Protein AF-A0AAI9ULB0-F1 (afdb_monomer)

Organism: NCBI:txid1209917

pLDDT: mean 79.3, std 17.32, range [38.88, 96.94]

Foldseek 3Di:
DQALVNLLVVLVLVQFPDDDPDPVSVVVVVCVCQVCQCVVCVPDCSNPDRPCVPCVLVVVLVVCVRLVHDSPQDPDPVCVVVPDDDPVSCPCVVVRSCVVRPVVSVCVSVVSSVVSVPPD

Radius of gyration: 18.08 Å; Cα contacts (8 Å, |Δi|>4): 73; chains: 1; bounding box: 47×28×48 Å

Solvent-accessible surface area (backbone atoms only — not comparable to full-atom values): 7164 Å² total; per-residue (Å²): 133,83,48,57,68,54,55,39,51,52,46,56,58,73,66,42,74,53,73,80,90,44,74,63,55,50,52,51,52,52,50,52,55,50,54,48,30,30,69,75,30,72,90,61,54,15,78,83,42,77,61,51,92,79,41,45,65,66,52,52,41,50,56,32,49,29,50,67,40,84,71,81,59,56,98,40,74,66,44,65,75,74,47,85,90,53,79,76,54,56,64,60,52,69,60,53,41,38,67,77,59,40,63,67,56,52,50,51,44,51,46,54,36,54,63,57,65,68,81,124

Mean predicted aligned error: 9.44 Å

Structure (mmCIF, N/CA/C/O backbone):
data_AF-A0AAI9ULB0-F1
#
_entry.id   AF-A0AAI9ULB0-F1
#
loop_
_atom_site.group_PDB
_atom_site.id
_atom_site.type_symbol
_atom_site.label_atom_id
_atom_site.label_alt_id
_atom_site.label_comp_id
_atom_site.label_asym_id
_atom_site.label_entity_id
_atom_site.label_seq_id
_atom_site.pdbx_PDB_ins_code
_atom_site.Cartn_x
_atom_site.Cartn_y
_atom_site.Cartn_z
_atom_site.occupancy
_atom_site.B_iso_or_equiv
_atom_site.auth_seq_id
_atom_site.auth_comp_id
_atom_site.auth_asym_id
_atom_site.auth_atom_id
_atom_site.pdbx_PDB_model_num
ATOM 1 N N . MET A 1 1 ? -17.373 -2.612 -31.919 1.00 40.62 1 MET A N 1
ATOM 2 C CA . MET A 1 1 ? -18.419 -3.135 -31.022 1.00 40.62 1 MET A CA 1
ATOM 3 C C . MET A 1 1 ? -17.726 -3.369 -29.692 1.00 40.62 1 MET A C 1
ATOM 5 O O . MET A 1 1 ? -16.927 -4.288 -29.609 1.00 40.62 1 MET A O 1
ATOM 9 N N . VAL A 1 2 ? -17.855 -2.422 -28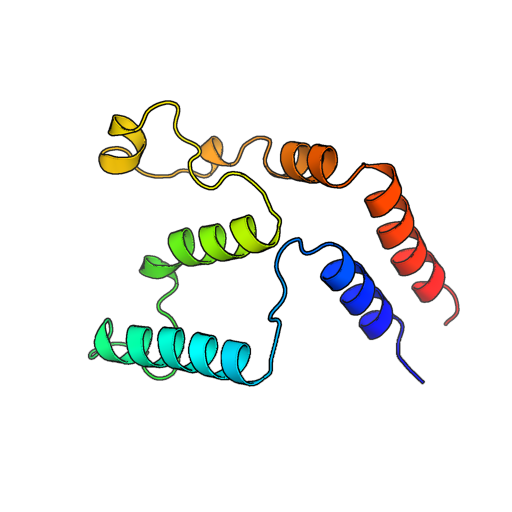.762 1.00 49.72 2 VAL A N 1
ATOM 10 C CA . VAL A 1 2 ? -17.223 -2.484 -27.432 1.00 49.72 2 VAL A CA 1
ATOM 11 C C . VAL A 1 2 ? -18.083 -3.438 -26.609 1.00 49.72 2 VAL A C 1
ATOM 13 O O . VAL A 1 2 ? -19.288 -3.216 -26.516 1.00 49.72 2 VAL A O 1
ATOM 16 N N . GLY A 1 3 ? -17.518 -4.554 -26.151 1.00 49.31 3 GLY A N 1
ATOM 17 C CA . GLY A 1 3 ? -18.297 -5.621 -25.517 1.00 49.31 3 GLY A CA 1
ATOM 18 C C . GLY A 1 3 ? -18.782 -5.212 -24.126 1.00 49.31 3 GLY A C 1
ATOM 19 O O . GLY A 1 3 ? -18.195 -4.338 -23.490 1.00 49.31 3 GLY A O 1
ATOM 20 N N . SER A 1 4 ? -19.810 -5.877 -23.592 1.00 48.72 4 SER A N 1
ATOM 21 C CA . SER A 1 4 ? -20.329 -5.589 -22.240 1.00 48.72 4 SER A CA 1
ATOM 22 C C . SER A 1 4 ? -19.263 -5.649 -21.134 1.00 48.72 4 SER A C 1
ATOM 24 O O . SER A 1 4 ? -19.361 -4.958 -20.122 1.00 48.72 4 SER A O 1
ATOM 26 N N . ARG A 1 5 ? -18.196 -6.432 -21.345 1.00 53.28 5 ARG A N 1
AT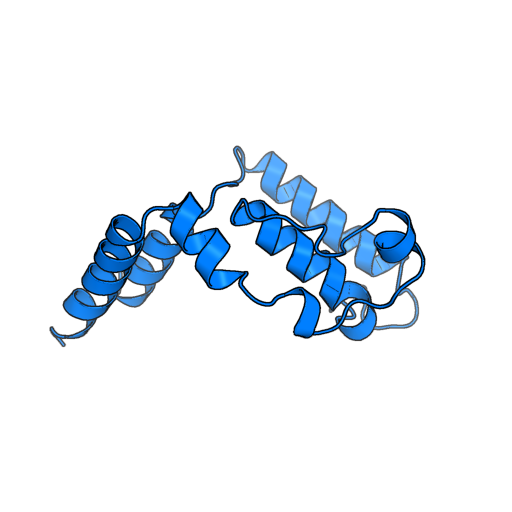OM 27 C CA . ARG A 1 5 ? -17.035 -6.526 -20.443 1.00 53.28 5 ARG A CA 1
ATOM 28 C C . ARG A 1 5 ? -16.182 -5.253 -20.451 1.00 53.28 5 ARG A C 1
ATOM 30 O O . ARG A 1 5 ? -15.710 -4.842 -19.397 1.00 53.28 5 ARG A O 1
ATOM 37 N N . ASP A 1 6 ? -16.044 -4.609 -21.606 1.00 51.31 6 ASP A N 1
ATOM 38 C CA . ASP A 1 6 ? -15.286 -3.364 -21.760 1.00 51.31 6 ASP A CA 1
ATOM 39 C C . ASP A 1 6 ? -16.028 -2.186 -21.107 1.00 51.31 6 ASP A C 1
ATOM 41 O O . ASP A 1 6 ? -15.409 -1.307 -20.511 1.00 51.31 6 ASP A O 1
ATOM 45 N N . LEU A 1 7 ? -17.366 -2.199 -21.150 1.00 50.16 7 LEU A N 1
ATOM 46 C CA . LEU A 1 7 ? -18.213 -1.213 -20.468 1.00 50.16 7 LEU A CA 1
ATOM 47 C C . LEU A 1 7 ? -18.171 -1.370 -18.943 1.00 50.16 7 LEU A C 1
ATOM 49 O O . LEU A 1 7 ? -18.111 -0.373 -18.224 1.00 50.16 7 LEU A O 1
ATOM 53 N N . ALA A 1 8 ? -18.153 -2.610 -18.446 1.00 54.09 8 ALA A N 1
ATOM 54 C CA . ALA A 1 8 ? -17.999 -2.891 -17.020 1.00 54.09 8 ALA A CA 1
ATOM 55 C C . ALA A 1 8 ? -16.643 -2.428 -16.478 1.00 54.09 8 ALA A C 1
ATOM 57 O O . ALA A 1 8 ? -16.554 -1.838 -15.401 1.00 54.09 8 ALA A O 1
ATOM 58 N N . PHE A 1 9 ? -15.591 -2.662 -17.259 1.00 52.94 9 PHE A N 1
ATOM 59 C CA . PHE A 1 9 ? -14.239 -2.241 -16.934 1.00 52.94 9 PHE A CA 1
ATOM 60 C C . PHE A 1 9 ? -14.093 -0.713 -16.955 1.00 52.94 9 PHE A C 1
ATOM 62 O O . PHE A 1 9 ? -13.558 -0.138 -16.011 1.00 52.94 9 PHE A O 1
ATOM 69 N N . ALA A 1 10 ? -14.657 -0.040 -17.963 1.00 55.69 10 ALA A N 1
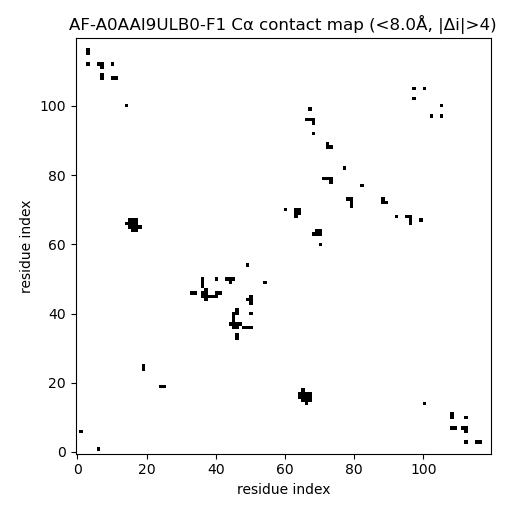ATOM 70 C CA . ALA A 1 10 ? -14.689 1.421 -18.026 1.00 55.69 10 ALA A CA 1
ATOM 71 C C . ALA A 1 10 ? -15.459 2.047 -16.846 1.00 55.69 10 ALA A C 1
ATOM 73 O O . ALA A 1 10 ? -15.027 3.062 -16.304 1.00 55.69 10 ALA A O 1
ATOM 74 N N . GLY A 1 11 ? -16.558 1.417 -16.409 1.00 59.03 11 GLY A N 1
ATOM 75 C CA . GLY A 1 11 ? -17.324 1.842 -15.235 1.00 59.03 11 GLY A CA 1
ATOM 76 C C . GLY A 1 11 ? -16.532 1.742 -13.928 1.00 59.03 11 GLY A C 1
ATOM 77 O O . GLY A 1 11 ? -16.537 2.686 -13.144 1.00 59.03 11 GLY A O 1
ATOM 78 N N . MET A 1 12 ? -15.790 0.651 -13.710 1.00 61.44 12 MET A N 1
ATOM 79 C CA . MET A 1 12 ? -14.901 0.537 -12.541 1.00 61.44 12 MET A CA 1
ATOM 80 C C . MET A 1 12 ? -13.745 1.541 -12.583 1.00 61.44 12 MET A C 1
ATOM 82 O O . MET A 1 12 ? -13.421 2.140 -11.562 1.00 61.44 12 MET A O 1
ATOM 86 N N . ILE A 1 13 ? -13.142 1.774 -13.751 1.00 62.53 13 ILE A N 1
ATOM 87 C CA . ILE A 1 13 ? -12.063 2.765 -13.888 1.00 62.53 13 ILE A CA 1
ATOM 88 C C . ILE A 1 13 ? -12.566 4.175 -13.569 1.00 62.53 13 ILE A C 1
ATOM 90 O O . ILE A 1 13 ? -11.848 4.941 -12.936 1.00 62.53 13 ILE A O 1
ATOM 94 N N . SER A 1 14 ? -13.807 4.513 -13.938 1.00 62.41 14 SER A N 1
ATOM 95 C CA . SER A 1 14 ? -14.395 5.815 -13.590 1.00 62.41 14 SER A CA 1
ATOM 96 C C . SER A 1 14 ? -14.646 6.020 -12.091 1.00 62.41 14 SER A C 1
ATOM 98 O O . SER A 1 14 ? -14.954 7.135 -11.691 1.00 62.41 14 SER A O 1
ATOM 100 N N . THR A 1 15 ? -14.502 4.969 -11.276 1.00 71.06 15 THR A N 1
ATOM 101 C CA . THR A 1 15 ? -14.606 5.035 -9.808 1.00 71.06 15 THR A CA 1
ATOM 102 C C . THR A 1 15 ? -13.251 5.046 -9.098 1.00 71.06 15 THR A C 1
ATOM 104 O O . THR A 1 15 ? -13.215 4.912 -7.881 1.00 71.06 15 THR A O 1
ATOM 107 N N . LEU A 1 16 ? -12.140 5.150 -9.838 1.00 81.25 16 LEU A N 1
ATOM 108 C CA . LEU A 1 16 ? -10.814 5.323 -9.247 1.00 81.25 16 LEU A CA 1
ATOM 109 C C . LEU A 1 16 ? -10.545 6.805 -8.983 1.00 81.25 16 LEU A C 1
ATOM 111 O O . LEU A 1 16 ? -10.669 7.636 -9.882 1.00 81.25 16 LEU A O 1
ATOM 115 N N . ASP A 1 17 ? -10.100 7.107 -7.769 1.00 85.75 17 ASP A N 1
ATOM 116 C CA . ASP A 1 17 ? -9.732 8.457 -7.340 1.00 85.75 17 ASP A CA 1
ATOM 117 C C . ASP A 1 17 ? -8.355 8.879 -7.866 1.00 85.75 17 ASP A C 1
ATOM 119 O O . ASP A 1 17 ? -8.072 10.071 -8.022 1.00 85.75 17 ASP A O 1
ATOM 123 N N . ARG A 1 18 ? -7.485 7.908 -8.172 1.00 85.94 18 ARG A N 1
ATOM 124 C CA . ARG A 1 18 ? -6.178 8.145 -8.794 1.00 85.94 18 ARG A CA 1
ATOM 125 C C . ARG A 1 18 ? -6.097 7.448 -10.142 1.00 85.94 18 ARG A C 1
ATOM 127 O O . ARG A 1 18 ? -6.237 6.233 -10.244 1.00 85.94 18 ARG A O 1
ATOM 134 N N . LEU A 1 19 ? -5.790 8.234 -11.167 1.00 87.25 19 LEU A N 1
ATOM 135 C CA . LEU A 1 19 ? -5.466 7.759 -12.506 1.00 87.25 19 LEU A CA 1
ATOM 136 C C . LEU A 1 19 ? -4.174 8.428 -12.981 1.00 87.25 19 LEU A C 1
ATOM 138 O O . LEU A 1 19 ? -3.921 9.581 -12.615 1.00 87.25 19 LEU A O 1
ATOM 142 N N . PRO A 1 20 ? -3.367 7.736 -13.801 1.00 88.75 20 PRO A N 1
ATOM 143 C CA . PRO A 1 20 ? -2.189 8.343 -14.394 1.00 88.75 20 PRO A CA 1
ATOM 144 C C . PRO A 1 20 ? -2.593 9.513 -15.295 1.00 88.75 20 PRO A C 1
ATOM 146 O O . PRO A 1 20 ? -3.563 9.447 -16.052 1.00 88.75 20 PRO A O 1
ATOM 149 N N . THR A 1 21 ? -1.817 10.587 -15.231 1.00 90.44 21 THR A N 1
ATOM 150 C CA . THR A 1 21 ? -2.063 11.828 -15.977 1.00 90.44 21 THR A CA 1
ATOM 151 C C . THR A 1 21 ? -1.359 11.862 -17.333 1.00 90.44 21 THR A C 1
ATOM 153 O O . THR A 1 21 ? -1.674 12.708 -18.172 1.00 90.44 21 THR A O 1
ATOM 156 N N . SER A 1 22 ? -0.400 10.957 -17.565 1.00 95.25 22 SER A N 1
ATOM 157 C CA . SER A 1 22 ? 0.375 10.873 -18.806 1.00 95.25 22 SER A CA 1
ATOM 158 C C . SER A 1 22 ? 0.972 9.483 -19.042 1.00 95.25 22 SER A C 1
ATOM 160 O O . SER A 1 22 ? 1.221 8.734 -18.099 1.00 95.25 22 SER A O 1
ATOM 162 N N . ASP A 1 23 ? 1.302 9.175 -20.298 1.00 96.00 23 ASP A N 1
ATOM 163 C CA . ASP A 1 23 ? 2.004 7.935 -20.673 1.00 96.00 23 ASP A CA 1
ATOM 164 C C . ASP A 1 23 ? 3.387 7.811 -20.011 1.00 96.00 23 ASP A C 1
ATOM 166 O O . ASP A 1 23 ? 3.868 6.705 -19.745 1.00 96.00 23 ASP A O 1
ATOM 170 N N . GLN A 1 24 ? 4.032 8.946 -19.722 1.00 96.94 24 GLN A N 1
ATOM 171 C CA . GLN A 1 24 ? 5.310 8.967 -19.016 1.00 96.94 24 GLN A CA 1
ATOM 172 C C . GLN A 1 24 ? 5.147 8.492 -17.571 1.00 96.94 24 GLN A C 1
ATOM 174 O O . GLN A 1 24 ? 5.933 7.667 -17.123 1.00 96.94 24 GLN A O 1
ATOM 179 N N . GLU A 1 25 ? 4.107 8.950 -16.870 1.00 94.88 25 GLU A N 1
ATOM 180 C CA . GLU A 1 25 ? 3.812 8.521 -15.497 1.00 94.88 25 GLU A CA 1
ATOM 181 C C . GLU A 1 25 ? 3.557 7.010 -15.430 1.00 94.88 25 GLU A C 1
ATOM 183 O O . GLU A 1 25 ? 4.112 6.327 -14.571 1.00 94.88 25 GLU A O 1
ATOM 188 N N . ILE A 1 26 ? 2.809 6.474 -16.401 1.00 94.75 26 ILE A N 1
ATOM 189 C CA . ILE A 1 26 ? 2.587 5.027 -16.546 1.00 94.75 26 ILE A CA 1
ATOM 190 C C . ILE A 1 26 ? 3.923 4.298 -16.719 1.00 94.75 26 ILE A C 1
ATOM 192 O O . ILE A 1 26 ? 4.192 3.300 -16.051 1.00 94.75 26 ILE A O 1
ATOM 196 N N . THR A 1 27 ? 4.771 4.794 -17.620 1.00 96.75 27 THR A N 1
ATOM 197 C CA . THR A 1 27 ? 6.073 4.183 -17.908 1.00 96.75 27 THR A CA 1
ATOM 198 C C . THR A 1 27 ? 6.983 4.206 -16.682 1.00 96.75 27 THR A C 1
ATOM 200 O O . THR A 1 27 ? 7.624 3.199 -16.378 1.00 96.75 27 THR A O 1
ATOM 203 N N . ASP A 1 28 ? 7.016 5.321 -15.955 1.00 96.12 28 ASP A N 1
ATOM 204 C CA . ASP A 1 28 ? 7.837 5.492 -14.759 1.00 96.12 28 ASP A CA 1
ATOM 205 C C . ASP A 1 28 ? 7.378 4.566 -13.626 1.00 96.12 28 ASP A C 1
ATOM 207 O O . ASP A 1 28 ? 8.214 3.919 -12.993 1.00 96.12 28 ASP A O 1
ATOM 211 N N . GLU A 1 29 ? 6.067 4.434 -13.405 1.00 93.31 29 GLU A N 1
ATOM 212 C CA . GLU A 1 29 ? 5.500 3.534 -12.394 1.00 93.31 29 GLU A CA 1
ATOM 213 C C . GLU A 1 29 ? 5.799 2.063 -12.732 1.00 93.31 29 GLU A C 1
ATOM 215 O O . GLU A 1 29 ? 6.300 1.315 -11.885 1.00 93.31 29 GLU A O 1
ATOM 220 N N . ILE A 1 30 ? 5.617 1.658 -13.995 1.00 93.00 30 ILE A N 1
ATOM 221 C CA . ILE A 1 30 ? 5.982 0.313 -14.471 1.00 93.00 30 ILE A CA 1
ATOM 222 C C . ILE A 1 30 ? 7.476 0.050 -14.256 1.00 93.00 30 ILE A C 1
ATOM 224 O O . ILE A 1 30 ? 7.861 -0.995 -13.719 1.00 93.00 30 ILE A O 1
ATOM 228 N N . MET A 1 31 ? 8.338 0.982 -14.664 1.00 94.69 31 MET A N 1
ATOM 229 C CA . MET A 1 31 ? 9.784 0.830 -14.517 1.00 94.69 31 MET A CA 1
ATOM 230 C C . MET A 1 31 ? 10.190 0.747 -13.046 1.00 94.69 31 MET A C 1
ATOM 232 O O . MET A 1 31 ? 10.986 -0.120 -12.685 1.00 94.69 31 MET A O 1
ATOM 236 N N . LEU A 1 32 ? 9.612 1.579 -12.179 1.00 92.94 32 LEU A N 1
ATOM 237 C CA . LEU A 1 32 ? 9.889 1.559 -10.747 1.00 92.94 32 LEU A CA 1
ATOM 238 C C . LEU A 1 32 ? 9.562 0.193 -10.134 1.00 92.94 32 LEU A C 1
ATOM 240 O O . LEU A 1 32 ? 10.431 -0.416 -9.508 1.00 92.94 32 LEU A O 1
ATOM 244 N N . HIS A 1 33 ? 8.346 -0.317 -10.341 1.00 88.88 33 HIS A N 1
ATOM 245 C CA . HIS A 1 33 ? 7.913 -1.577 -9.7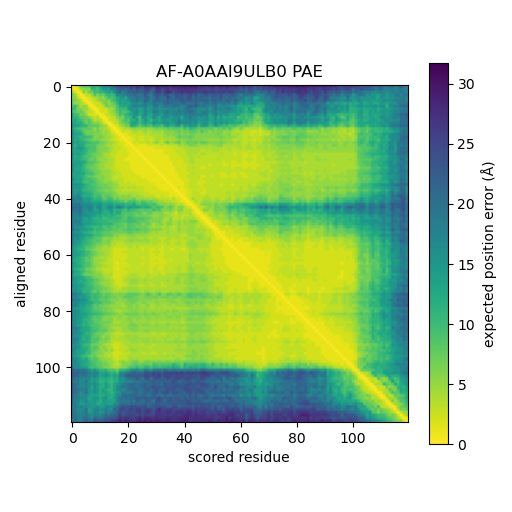34 1.00 88.88 33 HIS A CA 1
ATOM 246 C C . HIS A 1 33 ? 8.657 -2.793 -10.300 1.00 88.88 33 HIS A C 1
ATOM 248 O O . HIS A 1 33 ? 9.052 -3.682 -9.540 1.00 88.88 33 HIS A O 1
ATOM 254 N N . THR A 1 34 ? 8.919 -2.820 -11.610 1.00 88.62 34 THR A N 1
ATOM 255 C CA . THR A 1 34 ? 9.655 -3.928 -12.246 1.00 88.62 34 THR A CA 1
ATOM 256 C C . THR A 1 34 ? 11.129 -3.960 -11.835 1.00 88.62 34 THR A C 1
ATOM 258 O O . THR A 1 34 ? 11.645 -5.024 -11.485 1.00 88.62 34 THR A O 1
ATOM 261 N N . GLN A 1 35 ? 11.821 -2.811 -11.809 1.00 91.50 35 GLN A N 1
ATOM 262 C CA . GLN A 1 35 ? 13.219 -2.766 -11.365 1.00 91.50 35 GLN A CA 1
ATOM 263 C C . GLN A 1 35 ? 13.349 -3.038 -9.863 1.00 91.50 35 GLN A C 1
ATOM 265 O O . GLN A 1 35 ? 14.270 -3.745 -9.448 1.00 91.50 35 GLN A O 1
ATOM 270 N N . TRP A 1 36 ? 12.410 -2.541 -9.052 1.00 88.50 36 TRP A N 1
ATOM 271 C CA . TRP A 1 36 ? 12.374 -2.824 -7.619 1.00 88.50 36 TRP A CA 1
ATOM 272 C C . TRP A 1 36 ? 12.257 -4.324 -7.333 1.00 88.50 36 TRP A C 1
ATOM 274 O O . TRP A 1 36 ? 13.071 -4.867 -6.581 1.00 88.50 36 TRP A O 1
ATOM 284 N N . GLY A 1 37 ? 11.302 -5.009 -7.975 1.00 86.00 37 GLY A N 1
ATOM 285 C CA . GLY A 1 37 ? 11.124 -6.458 -7.838 1.00 86.00 37 GLY A CA 1
ATOM 286 C C . GLY A 1 37 ? 12.388 -7.233 -8.215 1.00 86.00 37 GLY A C 1
ATOM 287 O O . GLY A 1 37 ? 12.859 -8.077 -7.446 1.00 86.00 37 GLY A O 1
ATOM 288 N N . LYS A 1 38 ? 13.011 -6.866 -9.341 1.00 87.56 38 LYS A N 1
ATOM 289 C CA . LYS A 1 38 ? 14.256 -7.478 -9.821 1.00 87.56 38 LYS A CA 1
ATOM 290 C C . LYS A 1 38 ? 15.404 -7.364 -8.816 1.00 87.56 38 LYS A C 1
ATOM 292 O O . LYS A 1 38 ? 16.149 -8.324 -8.631 1.00 87.56 38 LYS A O 1
ATOM 297 N N . TRP A 1 39 ? 15.579 -6.206 -8.180 1.00 89.31 39 TRP A N 1
ATOM 298 C CA . TRP A 1 39 ? 16.685 -5.986 -7.239 1.00 89.31 39 TRP A CA 1
ATOM 299 C C . TRP A 1 39 ? 16.426 -6.541 -5.844 1.00 89.31 39 TRP A C 1
ATOM 301 O O . TRP A 1 39 ? 17.369 -6.957 -5.172 1.00 89.31 39 TRP A O 1
ATOM 311 N N . ARG A 1 40 ? 15.170 -6.549 -5.397 1.00 87.19 40 ARG A N 1
ATOM 312 C CA . ARG A 1 40 ? 14.799 -7.011 -4.056 1.00 87.19 40 ARG A CA 1
ATOM 313 C C . ARG A 1 40 ? 14.739 -8.533 -3.949 1.00 87.19 40 ARG A C 1
ATOM 315 O O . ARG A 1 40 ? 15.036 -9.069 -2.883 1.00 87.19 40 ARG A O 1
ATOM 322 N N . TYR A 1 41 ? 14.431 -9.219 -5.049 1.00 85.31 41 TYR A N 1
ATOM 323 C CA . TYR A 1 41 ? 14.311 -10.679 -5.103 1.00 85.31 41 TYR A CA 1
ATOM 324 C C . TYR A 1 41 ? 15.279 -11.310 -6.122 1.00 85.31 41 TYR A C 1
ATOM 326 O O . TYR A 1 41 ? 14.840 -12.028 -7.022 1.00 85.31 41 TYR A O 1
ATOM 334 N N . PRO A 1 42 ? 16.606 -11.094 -5.988 1.00 79.81 42 PRO A N 1
ATOM 335 C CA . PRO A 1 42 ? 17.591 -11.505 -6.993 1.00 79.81 42 PRO A CA 1
ATOM 336 C C . PRO A 1 42 ? 17.748 -13.029 -7.115 1.00 79.81 42 PRO A C 1
ATOM 338 O O . PRO A 1 42 ? 18.202 -13.517 -8.144 1.00 79.81 42 PRO A O 1
ATOM 341 N N . CYS A 1 43 ? 17.386 -13.778 -6.069 1.00 79.38 43 CYS A N 1
ATOM 342 C CA . CYS A 1 43 ? 17.455 -15.243 -6.032 1.00 79.38 43 CYS A CA 1
ATOM 343 C C . CYS A 1 43 ? 16.089 -15.920 -6.244 1.00 79.38 43 CYS A C 1
ATOM 345 O O . CYS A 1 43 ? 15.991 -17.139 -6.122 1.00 79.38 43 CYS A O 1
ATOM 347 N N . GLY A 1 44 ? 15.034 -15.138 -6.486 1.00 75.69 44 GLY A N 1
ATOM 348 C CA . GLY A 1 44 ? 13.681 -15.624 -6.744 1.00 75.69 44 GLY A CA 1
ATOM 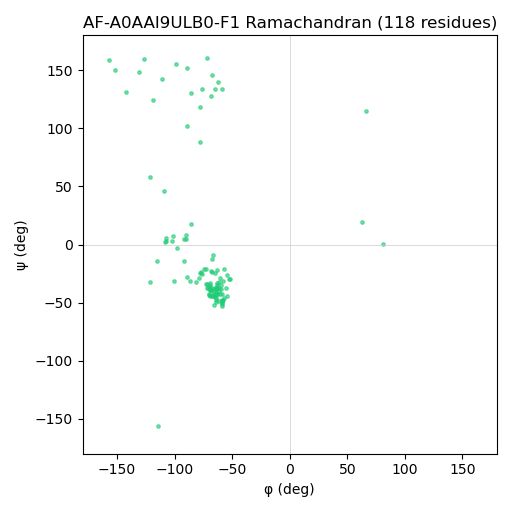349 C C . GLY A 1 44 ? 13.242 -15.306 -8.170 1.00 75.69 44 GLY A C 1
ATOM 350 O O . GLY A 1 44 ? 14.063 -15.071 -9.051 1.00 75.69 44 GLY A O 1
ATOM 351 N N . TYR A 1 45 ? 11.931 -15.239 -8.382 1.00 77.50 45 TYR A N 1
ATOM 352 C CA . TYR A 1 45 ? 11.350 -14.856 -9.670 1.00 77.50 45 TYR A CA 1
ATOM 353 C C . TYR A 1 45 ? 11.203 -13.340 -9.833 1.00 77.50 45 TYR A C 1
ATOM 355 O O . TYR A 1 45 ? 10.472 -12.913 -10.707 1.00 77.50 45 TYR A O 1
ATOM 363 N N . GLY A 1 46 ? 11.885 -12.503 -9.042 1.00 75.88 46 GLY A N 1
ATOM 364 C CA . GLY A 1 46 ? 11.633 -11.054 -8.992 1.00 75.88 46 GLY A CA 1
ATOM 365 C C . GLY A 1 46 ? 11.761 -10.296 -10.314 1.00 75.88 46 GLY A C 1
ATOM 366 O O . GLY A 1 46 ? 11.217 -9.203 -10.439 1.00 75.88 46 GLY A O 1
ATOM 367 N N . ALA A 1 47 ? 12.482 -10.856 -11.290 1.00 78.94 47 ALA A N 1
ATOM 368 C CA . ALA A 1 47 ? 12.586 -10.305 -12.639 1.00 78.94 47 ALA A CA 1
ATOM 369 C C . ALA A 1 47 ? 11.345 -10.580 -13.513 1.00 78.94 47 ALA A C 1
ATOM 371 O O . ALA A 1 47 ? 11.104 -9.829 -14.454 1.00 78.94 47 ALA A O 1
ATOM 372 N N . ASP A 1 48 ? 10.575 -11.621 -13.187 1.00 79.44 48 ASP A N 1
ATOM 373 C CA . ASP A 1 48 ? 9.484 -12.159 -14.008 1.00 79.44 48 ASP A CA 1
ATOM 374 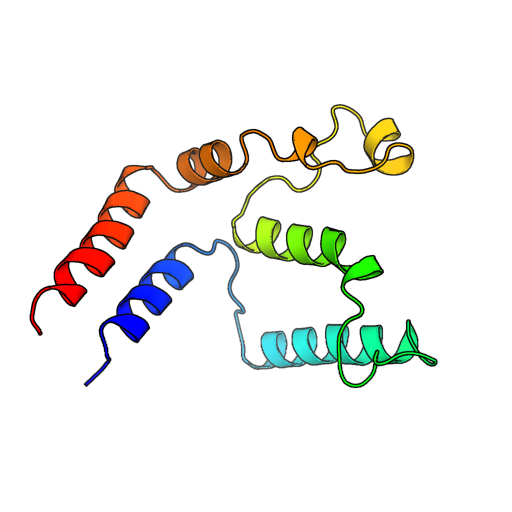C C . ASP A 1 48 ? 8.122 -12.142 -13.286 1.00 79.44 48 ASP A C 1
ATOM 376 O O . ASP A 1 48 ? 7.081 -11.979 -13.919 1.00 79.44 48 ASP A O 1
ATOM 380 N N . LEU A 1 49 ? 8.110 -12.308 -11.959 1.00 77.06 49 LEU A N 1
ATOM 381 C CA . LEU A 1 49 ? 6.924 -12.380 -11.111 1.00 77.06 49 LEU A CA 1
ATOM 382 C C . LEU A 1 49 ? 7.172 -11.672 -9.762 1.00 77.06 49 LEU A C 1
ATOM 384 O O . LEU A 1 49 ? 8.162 -11.968 -9.085 1.00 77.06 49 LEU A O 1
ATOM 388 N N . PRO A 1 50 ? 6.262 -10.786 -9.314 1.00 73.88 50 PRO A N 1
ATOM 389 C CA . PRO A 1 50 ? 6.328 -10.230 -7.969 1.00 73.88 50 PRO A CA 1
ATOM 390 C C . PRO A 1 50 ? 6.115 -11.323 -6.914 1.00 73.88 50 PRO A C 1
ATOM 392 O O . PRO A 1 50 ? 5.181 -12.124 -7.000 1.00 73.88 50 PRO A O 1
ATOM 395 N N . ASP A 1 51 ? 6.960 -11.336 -5.882 1.00 80.56 51 ASP A N 1
ATOM 396 C CA . ASP A 1 51 ? 6.822 -12.268 -4.764 1.00 80.56 51 ASP A CA 1
ATOM 397 C C . ASP A 1 51 ? 5.716 -11.797 -3.803 1.00 80.56 51 ASP A C 1
ATOM 399 O O . ASP A 1 51 ? 5.937 -11.046 -2.846 1.00 80.56 51 ASP A O 1
ATOM 403 N N . PHE A 1 52 ? 4.484 -12.219 -4.096 1.00 81.62 52 PHE A N 1
ATOM 404 C CA . PHE A 1 52 ? 3.277 -11.746 -3.413 1.00 81.62 52 PHE A CA 1
ATOM 405 C C . PHE A 1 52 ? 3.239 -12.088 -1.917 1.00 81.62 52 PHE A C 1
ATOM 407 O O . PHE A 1 52 ? 2.551 -11.411 -1.154 1.00 81.62 52 PHE A O 1
ATOM 414 N N . VAL A 1 53 ? 3.993 -13.098 -1.468 1.00 83.56 53 VAL A N 1
ATOM 415 C CA . VAL A 1 53 ? 4.081 -13.443 -0.038 1.00 83.56 53 VAL A CA 1
ATOM 416 C C . VAL A 1 53 ? 4.664 -12.280 0.767 1.00 83.56 53 VAL A C 1
ATOM 418 O O . VAL A 1 53 ? 4.266 -12.062 1.911 1.00 83.56 53 VAL A O 1
ATOM 421 N N . PHE A 1 54 ? 5.563 -11.502 0.163 1.00 83.25 54 PHE A N 1
ATOM 422 C CA . PHE A 1 54 ? 6.186 -10.343 0.797 1.00 83.25 54 PHE A CA 1
ATOM 423 C C . PHE A 1 54 ? 5.556 -9.014 0.365 1.00 83.25 54 PHE A C 1
ATOM 425 O O . PHE A 1 54 ? 5.511 -8.077 1.160 1.00 83.25 54 PHE A O 1
ATOM 432 N N . GLU A 1 55 ? 5.056 -8.934 -0.868 1.00 86.44 55 GLU A N 1
ATOM 433 C CA . GLU A 1 55 ? 4.543 -7.691 -1.461 1.00 86.44 55 GLU A CA 1
ATOM 434 C C . GLU A 1 55 ? 3.012 -7.549 -1.372 1.00 86.44 55 GLU A C 1
ATOM 436 O O . GLU A 1 55 ? 2.461 -6.518 -1.753 1.00 86.44 55 GLU A O 1
ATOM 441 N N . GLY A 1 56 ? 2.296 -8.544 -0.838 1.00 88.88 56 GLY A N 1
ATOM 442 C CA . GLY A 1 56 ? 0.831 -8.539 -0.819 1.00 88.88 56 GLY A CA 1
ATOM 443 C C . GLY A 1 56 ? 0.228 -7.333 -0.091 1.00 88.88 56 GLY A C 1
ATOM 444 O O . GLY A 1 56 ? -0.648 -6.662 -0.628 1.00 88.88 56 GLY A O 1
ATOM 445 N N . LEU A 1 57 ? 0.721 -7.011 1.109 1.00 90.75 57 LEU A N 1
ATOM 446 C CA . LEU A 1 57 ? 0.233 -5.861 1.877 1.00 90.75 57 LEU A CA 1
ATOM 447 C C . LEU A 1 57 ? 0.539 -4.503 1.207 1.00 90.75 57 LEU A C 1
ATOM 449 O O . LEU A 1 57 ? -0.396 -3.722 1.040 1.00 90.75 57 LEU A O 1
ATOM 453 N N . PRO A 1 58 ? 1.788 -4.184 0.801 1.00 89.44 58 PRO A N 1
ATOM 454 C CA . PRO A 1 58 ? 2.062 -2.918 0.120 1.00 89.44 58 PRO A CA 1
ATOM 455 C C . PRO A 1 58 ? 1.339 -2.796 -1.229 1.00 89.44 58 PRO A C 1
ATOM 457 O O . PRO A 1 58 ? 0.901 -1.698 -1.568 1.00 89.44 58 PRO A O 1
ATOM 460 N N . TYR A 1 59 ? 1.141 -3.899 -1.960 1.00 90.19 59 TYR A N 1
ATOM 461 C CA . TYR A 1 59 ? 0.347 -3.902 -3.189 1.00 90.19 59 TYR A CA 1
ATOM 462 C C . TYR A 1 59 ? -1.123 -3.555 -2.923 1.00 90.19 59 TYR A C 1
ATOM 464 O O . TYR A 1 59 ? -1.674 -2.666 -3.568 1.00 90.19 59 TYR A O 1
ATOM 472 N N . VAL A 1 60 ? -1.748 -4.189 -1.927 1.00 91.88 60 VAL A N 1
ATOM 473 C CA . VAL A 1 60 ? -3.130 -3.866 -1.532 1.00 91.88 60 VAL A CA 1
ATOM 474 C C . VAL A 1 60 ? -3.243 -2.414 -1.058 1.00 91.88 60 VAL A C 1
ATOM 476 O O . VAL A 1 60 ? -4.186 -1.726 -1.438 1.00 91.88 60 VAL A O 1
ATOM 479 N N . ASN A 1 61 ? -2.261 -1.906 -0.307 1.00 93.19 61 ASN A N 1
ATOM 480 C CA . ASN A 1 61 ? -2.243 -0.507 0.125 1.00 93.19 61 ASN A CA 1
ATOM 481 C C . ASN A 1 61 ? -2.153 0.479 -1.049 1.00 93.19 61 ASN A C 1
ATOM 483 O O . ASN A 1 61 ? -2.732 1.559 -0.975 1.00 93.19 61 ASN A O 1
ATOM 487 N N . MET A 1 62 ? -1.436 0.139 -2.122 1.00 92.00 62 MET A N 1
ATOM 488 C CA . MET A 1 62 ? -1.403 0.950 -3.342 1.00 92.00 62 MET A CA 1
ATOM 489 C C . MET A 1 62 ? -2.786 1.003 -4.000 1.00 92.00 62 MET A C 1
ATOM 491 O O . MET A 1 62 ? -3.297 2.095 -4.217 1.00 92.00 62 MET A O 1
ATOM 495 N N . LEU A 1 63 ? -3.440 -0.148 -4.190 1.00 91.19 63 LEU A N 1
ATOM 496 C CA . LEU A 1 63 ? -4.797 -0.204 -4.751 1.00 91.19 63 LEU A CA 1
ATOM 497 C C . LEU A 1 63 ? -5.813 0.567 -3.899 1.00 91.19 63 LEU A C 1
ATOM 499 O O . LEU A 1 63 ? -6.702 1.232 -4.417 1.00 91.19 63 LEU A O 1
ATOM 503 N N . MET A 1 64 ? -5.677 0.498 -2.577 1.00 92.94 64 MET A N 1
ATOM 504 C CA . MET A 1 64 ? -6.508 1.261 -1.650 1.00 92.94 64 MET A CA 1
ATOM 505 C C . MET A 1 64 ? -6.332 2.773 -1.809 1.00 92.94 64 MET A C 1
ATOM 507 O O . MET A 1 64 ? -7.316 3.502 -1.741 1.00 92.94 64 MET A O 1
ATOM 511 N N . LYS A 1 65 ? -5.109 3.252 -2.068 1.00 91.81 65 LYS A N 1
ATOM 512 C CA . LYS A 1 65 ? -4.885 4.670 -2.388 1.00 91.81 65 LYS A CA 1
ATOM 513 C C . LYS A 1 65 ? -5.543 5.062 -3.699 1.00 91.81 65 LYS A C 1
ATOM 515 O O . LYS A 1 65 ? -6.082 6.159 -3.780 1.00 91.81 65 LYS A O 1
ATOM 520 N N . ASP A 1 66 ? -5.522 4.176 -4.692 1.00 90.50 66 ASP A N 1
ATOM 521 C CA . ASP A 1 66 ? -6.181 4.439 -5.971 1.00 90.50 66 ASP A CA 1
ATOM 522 C C . ASP A 1 66 ? -7.714 4.489 -5.832 1.00 90.50 66 ASP A C 1
ATOM 524 O O . ASP A 1 66 ? -8.380 5.164 -6.610 1.00 90.50 66 ASP A O 1
ATOM 528 N N . LEU A 1 67 ? -8.258 3.839 -4.797 1.00 88.94 67 LEU A N 1
ATOM 529 C CA . LEU A 1 67 ? -9.662 3.899 -4.369 1.00 88.94 67 LEU A CA 1
ATOM 530 C C . LEU A 1 67 ? -9.949 4.990 -3.317 1.00 88.94 67 LEU A C 1
ATOM 532 O O . LEU A 1 67 ? -11.037 4.994 -2.745 1.00 88.94 67 LEU A O 1
ATOM 536 N N . GLY A 1 68 ? -8.965 5.827 -2.973 1.00 89.44 68 GLY A N 1
ATOM 537 C CA . GLY A 1 68 ? -9.111 6.921 -2.005 1.00 89.44 68 GLY A CA 1
ATOM 538 C C . GLY A 1 68 ? -9.460 6.517 -0.569 1.00 89.44 68 GLY A C 1
ATOM 539 O O . GLY A 1 68 ? -9.932 7.353 0.202 1.00 89.44 68 GLY A O 1
ATOM 540 N N . VAL A 1 69 ? -9.227 5.260 -0.181 1.00 92.88 69 VAL A N 1
ATOM 541 C CA . VAL A 1 69 ? -9.504 4.759 1.177 1.00 92.88 69 VAL A CA 1
ATOM 542 C C . VAL A 1 69 ? -8.250 4.727 2.054 1.00 92.88 69 VAL A C 1
ATOM 544 O O . VAL A 1 69 ? -7.117 4.644 1.573 1.00 92.88 69 VAL A O 1
ATOM 547 N N . GLU A 1 70 ? -8.444 4.786 3.371 1.00 93.12 70 GLU A N 1
ATOM 548 C CA . GLU A 1 70 ? -7.365 4.882 4.350 1.00 93.12 70 GLU A CA 1
ATOM 549 C C . GLU A 1 70 ? -6.534 3.593 4.413 1.00 93.12 70 GLU A C 1
ATOM 551 O O . GLU A 1 70 ? -7.045 2.487 4.629 1.00 93.12 70 GLU A O 1
ATOM 556 N N . THR A 1 71 ? -5.216 3.756 4.286 1.00 94.38 71 THR A N 1
ATOM 557 C CA . THR A 1 71 ? -4.244 2.651 4.300 1.00 94.38 71 THR A CA 1
ATOM 558 C C . THR A 1 71 ? -3.732 2.301 5.692 1.00 94.38 71 THR A C 1
ATOM 560 O O . THR A 1 71 ? -3.387 1.146 5.932 1.00 94.38 71 THR A O 1
ATOM 563 N N . HIS A 1 72 ? -3.698 3.262 6.617 1.00 94.50 72 HIS A N 1
ATOM 564 C CA . HIS A 1 72 ? -3.314 3.034 8.007 1.00 94.50 72 HIS A CA 1
ATOM 565 C C . HIS A 1 72 ? -4.540 2.656 8.827 1.00 94.50 72 HIS A C 1
ATOM 567 O O . HIS A 1 72 ? -5.364 3.499 9.183 1.00 94.50 72 HIS A O 1
ATOM 573 N N . ARG A 1 73 ? -4.680 1.363 9.113 1.00 94.69 73 ARG A N 1
ATOM 574 C CA . ARG A 1 73 ? -5.909 0.807 9.694 1.00 94.69 73 ARG A CA 1
ATOM 575 C C . ARG A 1 73 ? -5.777 0.401 11.158 1.00 94.69 73 ARG A C 1
ATOM 577 O O . ARG A 1 73 ? -6.730 -0.114 11.743 1.00 94.69 73 ARG A O 1
ATOM 584 N N . LYS A 1 74 ? -4.621 0.626 11.782 1.00 95.12 74 LYS A N 1
ATOM 585 C CA . LYS A 1 74 ? -4.415 0.410 13.217 1.00 95.12 74 LYS A CA 1
ATOM 586 C C . LYS A 1 74 ? -4.760 1.668 14.004 1.00 95.12 74 LYS A C 1
ATOM 588 O O . LYS A 1 74 ? -4.583 2.798 13.566 1.00 95.12 74 LYS A O 1
ATOM 593 N N . SER A 1 75 ? -5.182 1.470 15.248 1.00 92.12 75 SER A N 1
ATOM 594 C CA . SER A 1 75 ? -5.609 2.557 16.139 1.00 92.12 75 SER A CA 1
ATOM 595 C C . SER A 1 75 ? -4.485 3.503 16.577 1.00 92.12 75 SER A C 1
ATOM 597 O O . SER A 1 75 ? -4.757 4.553 17.156 1.00 92.12 75 SER A O 1
ATOM 599 N N . SER A 1 76 ? -3.217 3.144 16.352 1.00 95.19 76 SER A N 1
ATOM 600 C CA . SER A 1 76 ? -2.076 3.974 16.734 1.00 95.19 76 SER A CA 1
ATOM 601 C C . SER A 1 76 ? -0.871 3.749 15.830 1.00 95.19 76 SER A C 1
ATOM 603 O O . SER A 1 76 ? -0.609 2.632 15.385 1.00 95.19 76 SER A O 1
ATOM 605 N N . ARG A 1 77 ? -0.055 4.797 15.668 1.00 94.62 77 ARG A N 1
ATOM 606 C CA . ARG A 1 77 ? 1.215 4.730 14.927 1.00 94.62 77 ARG A CA 1
ATOM 607 C C . ARG A 1 77 ? 2.180 3.686 15.490 1.00 94.62 77 ARG A C 1
ATOM 609 O O . ARG A 1 77 ? 2.946 3.104 14.741 1.00 94.62 77 ARG A O 1
ATOM 616 N N . LEU A 1 78 ? 2.153 3.423 16.798 1.00 96.50 78 LEU A N 1
ATOM 617 C CA . LEU A 1 78 ? 3.013 2.388 17.373 1.00 96.50 78 LEU A CA 1
ATOM 618 C C . LEU A 1 78 ? 2.584 0.986 16.917 1.00 96.50 78 LEU A C 1
ATOM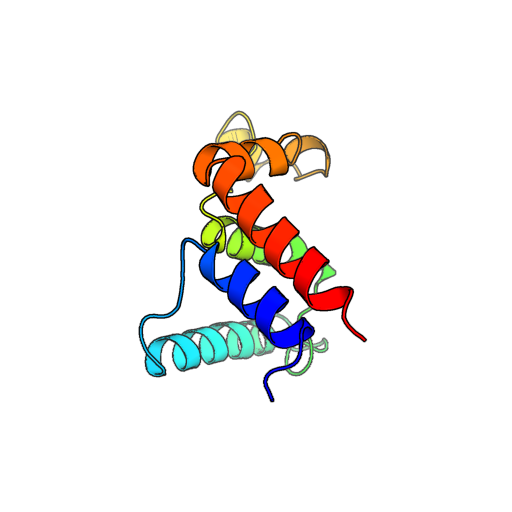 620 O O . LEU A 1 78 ? 3.440 0.158 16.618 1.00 96.50 78 LEU A O 1
ATOM 624 N N . GLN A 1 79 ? 1.278 0.724 16.829 1.00 95.75 79 GLN A N 1
ATOM 625 C CA . GLN A 1 79 ? 0.769 -0.553 16.324 1.00 95.75 79 GLN A CA 1
ATOM 626 C C . GLN A 1 79 ? 1.023 -0.720 14.826 1.00 95.75 79 GLN A C 1
ATOM 628 O O . GLN A 1 79 ? 1.344 -1.826 14.412 1.00 95.75 79 GLN A O 1
ATOM 633 N N . GLU A 1 80 ? 0.968 0.360 14.043 1.00 94.62 80 GLU A N 1
ATOM 634 C CA . GLU A 1 80 ? 1.368 0.345 12.625 1.00 94.62 80 GLU A CA 1
ATOM 635 C C . GLU A 1 80 ? 2.804 -0.160 12.425 1.00 94.62 80 GLU A C 1
ATOM 637 O O . GLU A 1 80 ? 3.083 -0.874 11.467 1.00 94.62 80 GLU A O 1
ATOM 642 N N . LEU A 1 81 ? 3.722 0.186 13.337 1.00 93.44 81 LEU A N 1
ATOM 643 C CA . LEU A 1 81 ? 5.122 -0.236 13.238 1.00 93.44 81 LEU A CA 1
ATOM 644 C C . LEU A 1 81 ? 5.402 -1.608 13.859 1.00 93.44 81 LEU A C 1
ATOM 646 O O . LEU A 1 81 ? 6.332 -2.287 13.435 1.00 93.44 81 LEU A O 1
ATOM 650 N N . THR A 1 82 ? 4.674 -1.988 14.909 1.00 95.75 82 THR A N 1
ATOM 651 C CA . THR A 1 82 ? 5.070 -3.119 15.770 1.00 95.75 82 THR A CA 1
ATOM 652 C C . THR A 1 82 ? 4.112 -4.303 15.737 1.00 95.75 82 THR A C 1
ATOM 654 O O . THR A 1 82 ? 4.466 -5.377 16.218 1.00 95.75 82 THR A O 1
ATOM 657 N N . SER A 1 83 ? 2.902 -4.137 15.197 1.00 94.88 83 SER A N 1
ATOM 658 C CA . SER A 1 83 ? 1.875 -5.181 15.173 1.00 94.88 83 SER A CA 1
ATOM 659 C C . SER A 1 83 ? 1.630 -5.689 13.751 1.00 94.88 83 SER A C 1
ATOM 661 O O . SER A 1 83 ? 1.615 -4.893 12.814 1.00 94.88 83 SER A O 1
ATOM 663 N N . PRO A 1 84 ? 1.386 -6.998 13.561 1.00 93.19 84 PRO A N 1
ATOM 664 C CA . PRO A 1 84 ? 1.074 -7.530 12.242 1.00 93.19 84 PRO A CA 1
ATOM 665 C C . PRO A 1 84 ? -0.289 -7.027 11.753 1.00 93.19 84 PRO A C 1
ATOM 667 O O . PRO A 1 84 ? -1.235 -6.876 12.536 1.00 93.19 84 PRO A O 1
ATOM 670 N N . TYR A 1 85 ? -0.398 -6.820 10.443 1.00 93.25 85 TYR A N 1
ATOM 671 C CA . TYR A 1 85 ? -1.680 -6.642 9.768 1.00 93.25 85 TYR A CA 1
ATOM 672 C C . TYR A 1 85 ? -2.387 -7.988 9.616 1.00 93.25 85 TYR A C 1
ATOM 674 O O . TYR A 1 85 ? -1.792 -8.986 9.214 1.00 93.25 85 TYR A O 1
ATOM 682 N N . LEU A 1 86 ? -3.670 -8.004 9.950 1.00 92.75 86 LEU A N 1
ATOM 683 C CA . LEU A 1 86 ? -4.556 -9.155 9.901 1.00 92.75 86 LEU A CA 1
ATOM 684 C C . LEU A 1 86 ? -5.803 -8.799 9.082 1.00 92.75 86 LEU A C 1
ATOM 686 O O . LEU A 1 86 ? -6.176 -7.628 9.004 1.00 92.75 86 LEU A O 1
ATOM 690 N N . PRO A 1 87 ? -6.539 -9.795 8.557 1.00 91.62 87 PRO A N 1
ATOM 691 C CA . PRO A 1 87 ? -7.799 -9.543 7.854 1.00 91.62 87 PRO A CA 1
ATOM 692 C C . PRO A 1 87 ? -8.804 -8.703 8.662 1.00 91.62 87 PRO A C 1
ATOM 694 O O . PRO A 1 87 ? -9.584 -7.943 8.097 1.00 91.62 87 PRO A O 1
ATOM 697 N N . ALA A 1 88 ? -8.768 -8.802 9.996 1.00 93.88 88 ALA A N 1
ATOM 698 C CA . ALA A 1 88 ? -9.642 -8.043 10.886 1.00 93.88 88 ALA A CA 1
ATOM 699 C C . ALA A 1 88 ? -9.421 -6.519 10.841 1.00 93.88 88 ALA A C 1
ATOM 701 O O . ALA A 1 88 ? -10.359 -5.784 11.150 1.00 93.88 88 ALA A O 1
ATOM 702 N N . ASP A 1 89 ? -8.231 -6.048 10.453 1.00 94.81 89 ASP A N 1
ATOM 703 C CA . ASP A 1 89 ? -7.921 -4.614 10.338 1.00 94.81 89 ASP A CA 1
ATOM 704 C C . ASP A 1 89 ? -8.603 -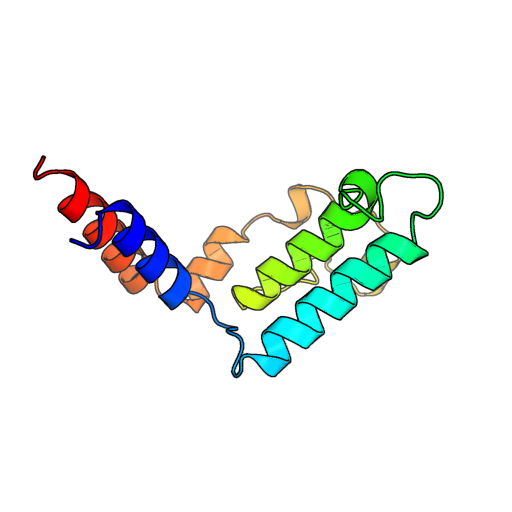3.969 9.119 1.00 94.81 89 ASP A C 1
ATOM 706 O O . ASP A 1 89 ? -8.847 -2.767 9.086 1.00 94.81 89 ASP A O 1
ATOM 710 N N . PHE A 1 90 ? -8.990 -4.778 8.130 1.00 93.56 90 PHE A N 1
ATOM 711 C CA . PHE A 1 90 ? -9.694 -4.335 6.922 1.00 93.56 90 PHE A CA 1
ATOM 712 C C . PHE A 1 90 ? -11.221 -4.357 7.075 1.00 93.56 90 PHE A C 1
ATOM 714 O O . PHE A 1 90 ? -11.958 -4.149 6.110 1.00 93.56 90 PHE A O 1
ATOM 721 N N . ARG A 1 91 ? -11.736 -4.603 8.288 1.00 93.94 91 ARG A N 1
ATOM 722 C CA . ARG A 1 91 ? -13.178 -4.552 8.548 1.00 93.94 91 ARG A CA 1
ATOM 723 C C . ARG A 1 91 ? -13.719 -3.155 8.218 1.00 93.94 91 ARG A C 1
ATOM 725 O O . ARG A 1 91 ? -13.137 -2.153 8.621 1.00 93.94 91 ARG A O 1
ATOM 732 N N . GLY A 1 92 ? -14.846 -3.113 7.507 1.00 93.38 92 GLY A N 1
ATOM 733 C CA . GLY A 1 92 ? -15.511 -1.867 7.116 1.00 93.38 92 GLY A CA 1
ATOM 734 C C . GLY A 1 92 ? -14.911 -1.173 5.890 1.00 93.38 92 GLY A C 1
ATOM 735 O O . GLY A 1 92 ? -15.447 -0.152 5.484 1.00 93.38 92 GLY A O 1
ATOM 736 N N . LEU A 1 93 ? -13.863 -1.728 5.263 1.00 92.31 93 LEU A N 1
ATOM 737 C CA . LEU A 1 93 ? -13.215 -1.142 4.079 1.00 92.31 93 LEU A CA 1
ATOM 738 C C . LEU A 1 93 ? -14.200 -0.852 2.933 1.00 92.31 93 LEU A C 1
ATOM 740 O O . LEU A 1 93 ? -14.164 0.208 2.322 1.00 92.31 93 LEU A O 1
ATOM 744 N N . VAL A 1 94 ? -15.105 -1.791 2.650 1.00 89.81 94 VAL A N 1
ATOM 745 C CA . VAL A 1 94 ? -16.104 -1.627 1.580 1.00 89.81 94 VAL A CA 1
ATOM 746 C C . VAL A 1 94 ? -17.116 -0.535 1.926 1.00 89.81 94 VAL A C 1
ATOM 748 O O . VAL A 1 94 ? -17.544 0.210 1.048 1.00 89.81 94 VAL A O 1
ATOM 751 N N . ASP A 1 95 ? -17.506 -0.437 3.196 1.00 91.00 95 ASP A N 1
ATOM 752 C CA . ASP A 1 95 ? -18.466 0.569 3.647 1.00 91.00 95 ASP A CA 1
ATOM 753 C C . ASP A 1 95 ? -17.841 1.967 3.640 1.00 91.00 95 ASP A C 1
ATOM 755 O O . ASP A 1 95 ? -18.511 2.928 3.275 1.00 91.00 95 ASP A O 1
ATOM 759 N N . GLU A 1 96 ? -16.562 2.071 4.002 1.00 91.62 96 GLU A N 1
ATOM 760 C CA . GLU A 1 96 ? -15.742 3.280 3.875 1.00 91.62 96 GLU A CA 1
ATOM 761 C C . GLU A 1 96 ? -15.675 3.746 2.416 1.00 91.62 96 GLU A C 1
ATOM 763 O O . GLU A 1 96 ? -16.023 4.888 2.119 1.00 91.62 96 GLU A O 1
ATOM 768 N N . TRP A 1 97 ? -15.333 2.843 1.493 1.00 88.62 97 TRP A N 1
ATOM 769 C CA . TRP A 1 97 ? -15.291 3.152 0.063 1.00 88.62 97 TRP A CA 1
ATOM 770 C C . TRP A 1 97 ? -16.648 3.655 -0.461 1.00 88.62 97 TRP A C 1
ATOM 772 O O . TRP A 1 97 ? -16.725 4.715 -1.085 1.00 88.62 97 TRP A O 1
ATOM 782 N N . LYS A 1 98 ? -17.743 2.952 -0.130 1.00 85.06 98 LYS A N 1
ATOM 783 C CA . LYS A 1 98 ? -19.116 3.339 -0.509 1.00 85.06 98 LYS A CA 1
ATOM 784 C C . LYS A 1 98 ? -19.532 4.709 0.023 1.00 85.06 98 LYS A C 1
ATOM 786 O O . LYS A 1 98 ? -20.305 5.403 -0.634 1.00 85.06 98 LYS A O 1
ATOM 791 N N . GLN A 1 99 ? -19.073 5.081 1.218 1.00 87.75 99 GLN A N 1
ATOM 792 C CA . GLN A 1 99 ? -19.353 6.393 1.803 1.00 87.75 99 GLN A CA 1
ATOM 793 C C . GLN A 1 99 ? -18.625 7.510 1.051 1.00 87.75 99 GLN A C 1
ATOM 795 O O . GLN A 1 99 ? -19.223 8.561 0.833 1.00 87.75 99 GLN A O 1
ATOM 800 N N . GLY A 1 100 ? -17.379 7.276 0.627 1.00 82.75 100 GLY A N 1
ATOM 801 C CA . GLY A 1 100 ? -16.592 8.248 -0.140 1.00 82.75 100 GLY A CA 1
ATOM 802 C C . GLY A 1 100 ? -17.103 8.478 -1.565 1.00 82.75 100 GLY A C 1
ATOM 803 O O . GLY A 1 100 ? -17.052 9.601 -2.051 1.00 82.75 100 GLY A O 1
ATOM 804 N N . HIS A 1 101 ? -17.660 7.441 -2.198 1.00 80.00 101 HIS A N 1
ATOM 805 C CA . HIS A 1 101 ? -18.022 7.451 -3.624 1.00 80.00 101 HIS A CA 1
ATOM 806 C C . HIS A 1 101 ? -19.536 7.529 -3.885 1.00 80.00 101 HIS A C 1
ATOM 808 O O . HIS A 1 101 ? -19.974 7.415 -5.021 1.00 80.00 101 HIS A O 1
ATOM 814 N N . GLY A 1 102 ? -20.355 7.695 -2.839 1.00 67.19 102 GLY A N 1
ATOM 815 C CA . GLY A 1 102 ? -21.815 7.732 -2.943 1.00 67.19 102 GLY A CA 1
ATOM 816 C C . GLY A 1 102 ? -22.428 6.391 -3.374 1.00 67.19 102 GLY A C 1
ATOM 817 O O . GLY A 1 102 ? -22.297 5.944 -4.511 1.00 67.19 102 GLY A O 1
ATOM 818 N N . ALA A 1 103 ? -23.206 5.758 -2.490 1.00 56.91 103 ALA A N 1
ATOM 819 C CA . ALA A 1 103 ? -23.870 4.478 -2.775 1.00 56.91 103 ALA A CA 1
ATOM 820 C C . ALA A 1 103 ? -24.687 4.469 -4.091 1.00 56.91 103 ALA A C 1
ATOM 822 O O . ALA A 1 103 ? -24.769 3.438 -4.755 1.00 56.91 103 ALA A O 1
ATOM 823 N N . SER A 1 104 ? -25.232 5.621 -4.502 1.00 52.56 104 SER A N 1
ATOM 824 C CA . SER A 1 104 ? -25.988 5.782 -5.748 1.00 52.56 104 SER A CA 1
ATOM 825 C C . SER A 1 104 ? -25.134 5.690 -7.014 1.00 52.56 104 SER A C 1
ATOM 827 O O . SER A 1 104 ? -25.599 5.155 -8.013 1.00 52.56 104 SER A O 1
ATOM 829 N N . GLU A 1 105 ? -23.900 6.199 -7.006 1.00 55.47 105 GLU A N 1
ATOM 830 C CA . GLU A 1 105 ? -23.025 6.187 -8.189 1.00 55.47 105 GLU A CA 1
ATOM 831 C C . GLU A 1 105 ? -22.511 4.765 -8.463 1.00 55.47 105 GLU A C 1
ATOM 833 O O . GLU A 1 105 ? -22.472 4.311 -9.608 1.00 55.47 105 GLU A O 1
ATOM 838 N N . ILE A 1 106 ? -22.283 4.005 -7.388 1.00 59.03 106 ILE A N 1
ATOM 839 C CA . ILE A 1 106 ? -21.919 2.586 -7.414 1.00 59.03 106 ILE A CA 1
ATOM 840 C C . ILE A 1 106 ? -23.098 1.713 -7.864 1.00 59.03 106 ILE A C 1
ATOM 842 O O . ILE A 1 106 ? -22.912 0.822 -8.695 1.00 59.03 106 ILE A O 1
ATOM 846 N N . GLU A 1 107 ? -24.318 1.953 -7.368 1.00 54.50 107 GLU A N 1
ATOM 847 C CA . GLU A 1 107 ? -25.515 1.237 -7.834 1.00 54.50 107 GLU A CA 1
ATOM 848 C C . GLU A 1 107 ? -25.816 1.532 -9.309 1.00 54.50 107 GLU A C 1
ATOM 850 O O . GLU A 1 107 ? -26.144 0.609 -10.051 1.00 54.50 107 GLU A O 1
ATOM 855 N N . ILE A 1 108 ? -25.626 2.772 -9.776 1.00 53.47 108 ILE A N 1
ATOM 856 C CA . ILE A 1 108 ? -25.787 3.149 -11.191 1.00 53.47 108 ILE A CA 1
ATOM 857 C C . ILE A 1 108 ? -24.716 2.490 -12.069 1.00 53.47 108 ILE A C 1
ATOM 859 O O . ILE A 1 108 ? -25.049 1.960 -13.133 1.00 53.47 108 ILE A O 1
ATOM 863 N N . ALA A 1 109 ? -23.450 2.484 -11.639 1.00 55.75 109 ALA A N 1
ATOM 864 C CA . ALA A 1 109 ? -22.371 1.803 -12.350 1.00 55.75 109 ALA A CA 1
ATOM 865 C C . ALA A 1 109 ? -22.647 0.294 -12.436 1.00 55.75 109 ALA A C 1
ATOM 867 O O . ALA A 1 109 ? -22.660 -0.270 -13.528 1.00 55.75 109 ALA A O 1
ATOM 868 N N . THR A 1 110 ? -22.993 -0.340 -11.313 1.00 56.09 110 THR A N 1
ATOM 869 C CA . THR A 1 110 ? -23.299 -1.778 -11.237 1.00 56.09 110 THR A CA 1
ATOM 870 C C . THR A 1 110 ? -24.557 -2.138 -12.037 1.00 56.09 110 THR A C 1
ATOM 872 O O . THR A 1 110 ? -24.581 -3.157 -12.723 1.00 56.09 110 THR A O 1
ATOM 875 N N . HIS A 1 111 ? -25.593 -1.294 -12.029 1.00 50.34 111 HIS A N 1
ATOM 876 C CA . HIS A 1 111 ? -26.817 -1.513 -12.802 1.00 50.34 111 HIS A CA 1
ATOM 877 C C . HIS A 1 111 ? -26.594 -1.338 -14.312 1.00 50.34 111 HIS A C 1
ATOM 879 O O . HIS A 1 111 ? -27.121 -2.130 -15.092 1.00 50.34 111 HIS A O 1
ATOM 885 N N . LYS A 1 112 ? -25.759 -0.380 -14.749 1.00 51.59 112 LYS A N 1
ATOM 886 C CA . LYS A 1 112 ? -25.324 -0.274 -16.158 1.00 51.59 112 LYS A CA 1
ATOM 887 C C . LYS A 1 112 ? -24.524 -1.499 -16.609 1.00 51.59 112 LYS A C 1
ATOM 889 O O . LYS A 1 112 ? -24.698 -1.957 -17.738 1.00 51.59 112 LYS A O 1
ATOM 894 N N . VAL A 1 113 ? -23.687 -2.060 -15.735 1.00 55.44 113 VAL A N 1
ATOM 895 C CA . VAL A 1 113 ? -22.986 -3.327 -16.003 1.00 55.44 113 VAL A CA 1
ATOM 896 C C . VAL A 1 113 ? -23.970 -4.492 -16.150 1.00 55.44 113 VAL A C 1
ATOM 898 O O . VAL A 1 113 ? -23.864 -5.262 -17.098 1.00 55.44 113 VAL A O 1
ATOM 901 N N . VAL A 1 114 ? -24.948 -4.613 -15.248 1.00 53.47 114 VAL A N 1
ATOM 902 C CA . VAL A 1 114 ? -25.907 -5.733 -15.237 1.00 53.47 114 VAL A CA 1
ATOM 903 C C . VAL A 1 114 ? -26.897 -5.674 -16.404 1.00 53.47 114 VAL A C 1
ATOM 905 O O . VAL A 1 114 ? -27.156 -6.698 -17.024 1.00 53.47 114 VAL A O 1
ATOM 908 N N . THR A 1 115 ? -27.429 -4.495 -16.732 1.00 51.91 115 THR A N 1
ATOM 909 C CA . THR A 1 115 ? -28.435 -4.325 -17.803 1.00 51.91 115 THR A CA 1
ATOM 910 C C . THR A 1 115 ? -27.857 -4.389 -19.213 1.00 51.91 115 THR A C 1
ATOM 912 O O . THR A 1 115 ? -28.565 -4.775 -20.136 1.00 51.91 115 THR A O 1
ATOM 915 N N . SER A 1 116 ? -26.570 -4.074 -19.397 1.00 47.31 116 SER A N 1
ATOM 916 C CA . SER A 1 116 ? -25.894 -4.279 -20.687 1.00 47.31 116 SER A CA 1
ATOM 917 C C . SER A 1 116 ? -25.578 -5.754 -20.968 1.00 47.31 116 SER A C 1
ATOM 919 O O . SER A 1 116 ? -25.430 -6.128 -22.125 1.00 47.31 116 SER A O 1
ATOM 921 N N . GLY A 1 117 ? -25.521 -6.600 -19.930 1.00 46.78 117 GLY A N 1
ATOM 922 C CA . GLY A 1 117 ? -25.241 -8.036 -20.040 1.00 46.78 117 GLY A CA 1
ATOM 923 C C . GLY A 1 117 ? -26.464 -8.945 -20.223 1.00 46.78 117 GLY A C 1
ATOM 924 O O . GLY A 1 117 ? -26.293 -10.161 -20.196 1.00 46.78 117 GLY A O 1
ATOM 925 N N . THR A 1 118 ? -27.679 -8.399 -20.362 1.00 44.47 118 THR A N 1
ATOM 926 C CA . THR A 1 118 ? -28.930 -9.178 -20.512 1.00 44.47 118 THR A CA 1
ATOM 927 C C . THR A 1 118 ? -29.554 -9.144 -21.912 1.00 44.47 118 THR A C 1
ATOM 929 O O . THR A 1 118 ? -30.588 -9.776 -22.104 1.00 44.47 118 THR A O 1
ATOM 932 N N . ASP A 1 119 ? -28.925 -8.470 -22.880 1.00 44.44 119 ASP A N 1
ATOM 933 C CA . ASP A 1 119 ? -29.371 -8.408 -24.284 1.00 44.44 119 ASP A CA 1
ATOM 934 C C . ASP A 1 119 ? -28.437 -9.202 -25.233 1.00 44.44 119 ASP A C 1
ATOM 936 O O . ASP A 1 119 ? -28.065 -8.721 -26.306 1.00 44.44 119 ASP A O 1
ATOM 940 N N . GLU A 1 120 ? -28.061 -10.429 -24.845 1.00 38.88 120 GLU A N 1
ATOM 941 C CA . GLU A 1 120 ? -27.535 -11.474 -25.751 1.00 38.88 120 GLU A CA 1
ATOM 942 C C . GLU A 1 120 ? -28.322 -12.785 -25.612 1.00 38.88 120 GLU A C 1
ATOM 944 O O . GLU A 1 120 ? -28.523 -13.248 -24.464 1.00 38.88 120 GLU A O 1
#

Secondary structure (DSSP, 8-state):
---HHHHHHHHHHTT-S---SSHHHHHHHHHHHHHHHHHH-TTTTTTTS--HHHHHHHHHHHHHHHTT--S--SSSHHHHHHS---GGGGTTHHHHHHHHS-HHHHHHHHHHHHHHTT--

Sequence (120 aa):
MVGSRDLAFAGMISTLDRLPTSDQEITDEIMLHTQWGKWRYPCGY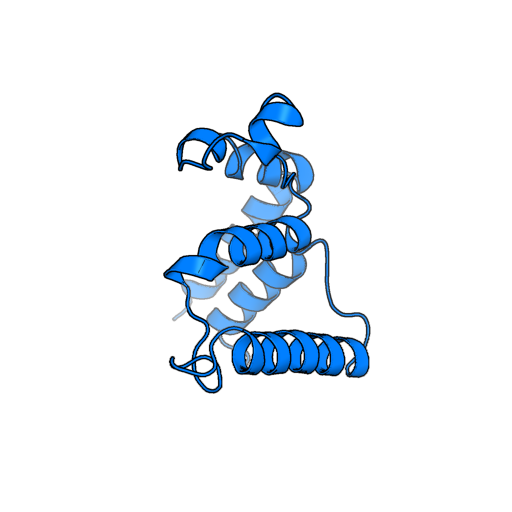GADLPDFVFEGLPYVNMLMKDLGVETHRKSSRLQELTSPYLPADFRGLVDEWKQGHGASEIEIATHKVVTSGTDE